Protein AF-A0A183EYM6-F1 (afdb_monomer)

Sequence (114 aa):
LVLAFLYKLVEVFEDYFKDVEEESIRDNFVVIYELLDEMMDFGYPQTTEGKILQEFITQEGHKLESAPRPPMAVTNAVSWRSEGLKYRKNEVFLDVIESVNLLVSHLKLLGHSF

Foldseek 3Di:
DVVVLVVLLVVLLCVVQVDDDPVSCVVCVVLSVVCVCQQDDPNDGQQSANVQSCVQSPPDPPPDDPRDDRACLSVDPNVNDHPDDDDPDDDDDDDDDDDDDDDDDPPPDDDDDD

pLDDT: mean 79.96, std 15.74, range [39.81, 94.75]

Organism: NCBI:txid637853

Secondary structure (DSSP, 8-state):
-HHHHHHHHHHHHHHHHSS--HHHHHHTHHHHHHHHHHHEETTEE----HHHHTTTS-SS---SSS-PPPPGGGTSS--S--TT---SS----------------S---S----

Mean predicted aligned error: 10.73 Å

Structure (mmCIF, N/CA/C/O backbone):
data_AF-A0A183EYM6-F1
#
_entry.id   AF-A0A183EYM6-F1
#
loop_
_atom_site.group_PDB
_atom_site.id
_atom_site.type_symbol
_atom_site.label_atom_id
_atom_site.label_alt_id
_atom_site.label_comp_id
_atom_site.label_asym_id
_atom_site.label_entity_id
_atom_site.label_seq_id
_atom_site.pdbx_PDB_ins_code
_atom_site.Cartn_x
_atom_site.Cartn_y
_atom_site.Cartn_z
_atom_site.occupancy
_atom_site.B_iso_or_equiv
_atom_site.auth_seq_id
_atom_site.auth_comp_id
_atom_site.auth_asym_id
_atom_site.auth_atom_id
_atom_site.pdbx_PDB_model_num
ATOM 1 N N . LEU A 1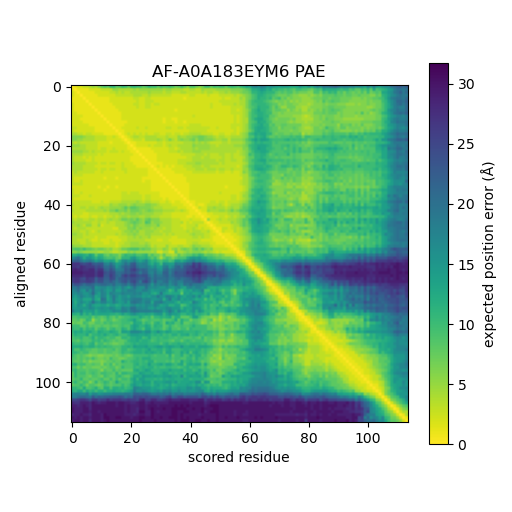 1 ? 11.206 -11.028 -6.963 1.00 77.69 1 LEU A N 1
ATOM 2 C CA . LEU A 1 1 ? 11.006 -10.745 -5.526 1.00 77.69 1 LEU A CA 1
ATOM 3 C C . LEU A 1 1 ? 11.267 -9.277 -5.208 1.00 77.69 1 LEU A C 1
ATOM 5 O O . LEU A 1 1 ? 10.320 -8.600 -4.858 1.00 77.69 1 LEU A O 1
ATOM 9 N N . VAL A 1 2 ? 12.483 -8.762 -5.433 1.00 88.88 2 VAL A N 1
ATOM 10 C CA . VAL A 1 2 ? 12.837 -7.358 -5.124 1.00 88.88 2 VAL A CA 1
ATOM 11 C C . VAL A 1 2 ? 11.905 -6.338 -5.787 1.00 88.88 2 VAL A C 1
ATOM 13 O O . VAL A 1 2 ? 11.326 -5.516 -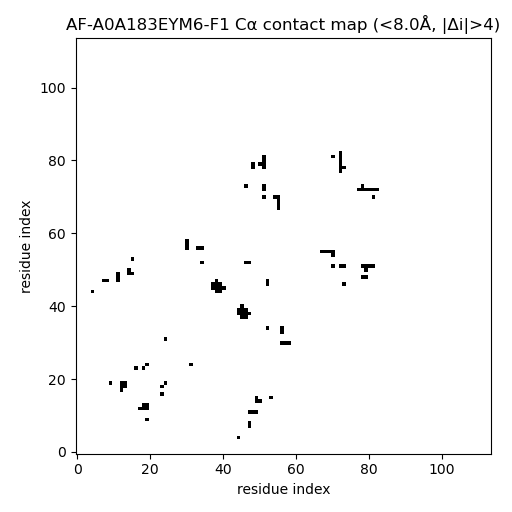5.096 1.00 88.88 2 VAL A O 1
ATOM 16 N N . LEU A 1 3 ? 11.684 -6.422 -7.104 1.00 92.44 3 LEU A N 1
ATOM 17 C CA . LEU A 1 3 ? 10.790 -5.481 -7.798 1.00 92.44 3 LEU A CA 1
ATOM 18 C C . LEU A 1 3 ? 9.342 -5.552 -7.295 1.00 92.44 3 LEU A C 1
ATOM 20 O O . LEU A 1 3 ? 8.706 -4.523 -7.128 1.00 92.44 3 LEU A O 1
ATOM 24 N N . ALA A 1 4 ? 8.838 -6.757 -7.014 1.00 91.69 4 ALA A N 1
ATOM 25 C CA . ALA A 1 4 ? 7.492 -6.934 -6.472 1.00 91.69 4 ALA A CA 1
ATOM 26 C C . ALA A 1 4 ? 7.360 -6.303 -5.078 1.00 91.69 4 ALA A C 1
ATOM 28 O O . ALA A 1 4 ? 6.368 -5.639 -4.804 1.00 91.69 4 ALA A O 1
ATOM 29 N N . PHE A 1 5 ? 8.387 -6.454 -4.234 1.00 92.81 5 PHE A N 1
ATOM 30 C CA . PHE A 1 5 ? 8.443 -5.773 -2.947 1.00 92.81 5 PHE A CA 1
ATOM 31 C C . PHE A 1 5 ? 8.477 -4.253 -3.113 1.00 92.81 5 PHE A C 1
ATOM 33 O O . PHE A 1 5 ? 7.736 -3.570 -2.428 1.00 92.81 5 PHE A O 1
ATOM 40 N N . LEU A 1 6 ? 9.277 -3.718 -4.041 1.00 93.88 6 LEU A N 1
ATOM 41 C CA . LEU A 1 6 ? 9.348 -2.272 -4.268 1.00 93.88 6 LEU A CA 1
ATOM 42 C C . LEU A 1 6 ? 8.007 -1.690 -4.731 1.00 93.88 6 LEU A C 1
ATOM 44 O O . LEU A 1 6 ? 7.604 -0.651 -4.224 1.00 93.88 6 LEU A O 1
ATOM 48 N N . TYR A 1 7 ? 7.287 -2.367 -5.632 1.00 94.12 7 TYR A N 1
ATOM 49 C CA . TYR A 1 7 ? 5.931 -1.943 -6.000 1.00 94.12 7 TYR A CA 1
ATOM 50 C C . TYR A 1 7 ? 4.979 -1.989 -4.803 1.00 94.12 7 TYR A C 1
ATOM 52 O O . TYR A 1 7 ? 4.215 -1.050 -4.605 1.00 94.12 7 TYR A O 1
ATOM 60 N N . LYS A 1 8 ? 5.062 -3.037 -3.975 1.00 93.44 8 LYS A N 1
ATOM 61 C CA . LYS A 1 8 ? 4.216 -3.158 -2.784 1.00 93.44 8 LYS A CA 1
ATOM 62 C C . LYS A 1 8 ? 4.558 -2.127 -1.705 1.00 93.44 8 LYS A C 1
ATOM 64 O O . LYS A 1 8 ? 3.667 -1.639 -1.028 1.00 93.44 8 LYS A O 1
ATOM 69 N N . LEU A 1 9 ? 5.832 -1.768 -1.568 1.00 93.31 9 LEU A N 1
ATOM 70 C CA . LEU A 1 9 ? 6.299 -0.710 -0.676 1.00 93.31 9 LEU A CA 1
ATOM 71 C C . LEU A 1 9 ? 5.719 0.646 -1.083 1.00 93.31 9 LEU A C 1
ATOM 73 O O . LEU A 1 9 ? 5.236 1.378 -0.226 1.00 93.31 9 LEU A O 1
ATOM 77 N N . VAL A 1 10 ? 5.726 0.953 -2.383 1.00 93.75 10 VAL A N 1
ATOM 78 C CA . VAL A 1 10 ? 5.104 2.177 -2.906 1.00 93.75 10 VAL A CA 1
ATOM 79 C C . VAL A 1 10 ? 3.598 2.172 -2.650 1.00 93.75 10 VAL A C 1
ATOM 81 O O . VAL A 1 10 ? 3.091 3.162 -2.143 1.00 93.75 10 VAL A O 1
ATOM 84 N N . GLU A 1 11 ? 2.908 1.055 -2.897 1.00 93.75 11 GLU A N 1
ATOM 85 C CA . GLU A 1 11 ? 1.470 0.917 -2.607 1.00 93.75 11 GLU A CA 1
ATOM 86 C C . GLU A 1 11 ? 1.161 1.173 -1.118 1.00 93.75 11 GLU A C 1
ATOM 88 O O . GLU A 1 11 ? 0.237 1.911 -0.792 1.00 93.75 11 GLU A O 1
ATOM 93 N N . VAL A 1 12 ? 1.971 0.635 -0.196 1.00 92.50 12 VAL A N 1
ATOM 94 C CA . VAL A 1 12 ? 1.817 0.905 1.245 1.00 92.50 12 VAL A CA 1
ATOM 95 C C . VAL A 1 12 ? 2.096 2.374 1.572 1.00 92.50 12 VAL A C 1
ATOM 97 O O . VAL A 1 12 ? 1.390 2.963 2.386 1.00 92.50 12 VAL A O 1
ATOM 100 N N . PHE A 1 13 ? 3.086 3.008 0.947 1.00 93.06 13 PHE A N 1
ATOM 101 C CA . PHE A 1 13 ? 3.330 4.438 1.152 1.00 93.06 13 PHE A CA 1
ATOM 102 C C . PHE A 1 13 ? 2.182 5.305 0.623 1.00 93.06 13 PHE A C 1
ATOM 104 O O . PHE A 1 13 ? 1.807 6.268 1.289 1.00 93.06 13 PHE A O 1
ATOM 111 N N . GLU A 1 14 ? 1.582 4.954 -0.512 1.00 92.25 14 GLU A N 1
ATOM 112 C CA . GLU A 1 14 ? 0.379 5.617 -1.031 1.00 92.25 14 GLU A CA 1
ATOM 113 C C . GLU A 1 14 ? -0.812 5.439 -0.073 1.00 92.25 14 GLU A C 1
ATOM 115 O O . GLU A 1 14 ? -1.512 6.409 0.219 1.00 92.25 14 GLU A O 1
ATOM 120 N N . ASP A 1 15 ? -0.991 4.255 0.524 1.00 90.06 15 ASP A N 1
ATOM 121 C CA . ASP A 1 15 ? -2.030 4.013 1.539 1.00 90.06 15 ASP A CA 1
ATOM 122 C C . ASP A 1 15 ? -1.859 4.891 2.798 1.00 90.06 15 ASP A C 1
ATOM 124 O O . ASP A 1 15 ? -2.850 5.267 3.433 1.00 90.06 15 ASP A O 1
ATOM 128 N N . TYR A 1 16 ? -0.619 5.215 3.183 1.00 88.94 16 TYR A N 1
ATOM 129 C CA . TYR A 1 16 ? -0.309 6.037 4.362 1.00 88.94 16 TYR A CA 1
ATOM 130 C C . TYR A 1 16 ? -0.307 7.543 4.078 1.00 88.94 16 TYR A C 1
ATOM 132 O O . TYR A 1 16 ? -0.796 8.327 4.896 1.00 88.94 16 TYR A O 1
ATOM 140 N N . PHE A 1 17 ? 0.273 7.961 2.955 1.00 88.56 17 PHE A N 1
ATOM 141 C CA . PHE A 1 17 ? 0.591 9.365 2.675 1.00 88.56 17 PHE A CA 1
ATOM 142 C C . PHE A 1 17 ? -0.245 9.965 1.542 1.00 88.56 17 PHE A C 1
ATOM 144 O O . PHE A 1 17 ? -0.217 11.180 1.359 1.00 88.56 17 PHE A O 1
ATOM 151 N N . LYS A 1 18 ? -1.031 9.147 0.826 1.00 86.94 18 LYS A N 1
ATOM 152 C CA . LYS A 1 18 ? -1.766 9.466 -0.414 1.00 86.94 18 LYS A CA 1
ATOM 153 C C . 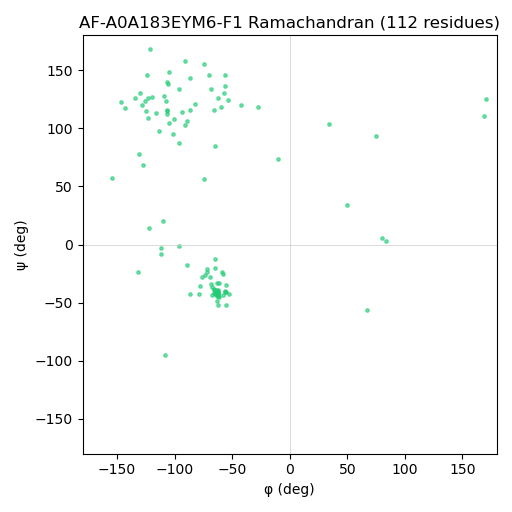LYS A 1 18 ? -0.849 9.739 -1.601 1.00 86.94 18 LYS A C 1
ATOM 155 O O . LYS A 1 18 ? -0.952 9.038 -2.599 1.00 86.94 18 LYS A O 1
ATOM 160 N N . ASP A 1 19 ? 0.064 10.697 -1.458 1.00 88.69 19 ASP A N 1
ATOM 161 C CA . ASP A 1 19 ? 1.027 11.095 -2.483 1.00 88.69 19 ASP A CA 1
ATOM 162 C C . ASP A 1 19 ? 2.464 10.898 -1.973 1.00 88.69 19 ASP A C 1
ATOM 164 O O . ASP A 1 19 ? 2.850 11.382 -0.901 1.00 88.69 19 ASP A O 1
ATOM 168 N N . VAL A 1 20 ? 3.275 10.174 -2.749 1.00 90.69 20 VAL A N 1
ATOM 169 C CA . VAL A 1 20 ? 4.670 9.856 -2.407 1.00 90.69 20 VAL A CA 1
ATOM 170 C C . VAL A 1 20 ? 5.607 10.854 -3.089 1.00 90.69 20 VAL A C 1
ATOM 172 O O . VAL A 1 20 ? 6.112 10.620 -4.187 1.00 90.69 20 VAL A O 1
ATOM 175 N N . GLU A 1 21 ? 5.846 11.979 -2.417 1.00 93.31 21 GLU A N 1
ATOM 176 C CA . GLU A 1 21 ? 6.719 13.071 -2.870 1.00 93.31 21 GLU A CA 1
ATOM 177 C C . GLU A 1 21 ? 7.852 13.346 -1.863 1.00 93.31 21 GLU A C 1
ATOM 179 O O . GLU A 1 21 ? 7.832 12.844 -0.739 1.00 93.31 21 GLU A O 1
ATOM 184 N N . GLU A 1 22 ? 8.859 14.148 -2.239 1.00 92.62 22 GLU A N 1
ATOM 185 C CA . GLU A 1 22 ? 10.009 14.442 -1.358 1.00 92.62 22 GLU A CA 1
ATOM 186 C C . GLU A 1 22 ? 9.570 15.012 0.002 1.00 92.62 22 GLU A C 1
ATOM 188 O O . GLU A 1 22 ? 10.112 14.622 1.038 1.00 92.62 22 GLU A O 1
ATOM 193 N N . GLU A 1 23 ? 8.579 15.907 -0.000 1.00 91.06 23 GLU A N 1
ATOM 194 C CA . GLU A 1 23 ? 8.018 16.508 1.213 1.00 91.06 23 GLU A CA 1
ATOM 195 C C . GLU A 1 23 ? 7.358 15.445 2.102 1.00 91.06 23 GLU A C 1
ATOM 197 O O . GLU A 1 23 ? 7.730 15.322 3.269 1.00 91.06 23 GLU A O 1
ATOM 202 N N . SER A 1 24 ? 6.509 14.577 1.533 1.00 89.50 24 SER A N 1
ATOM 203 C CA . SER A 1 24 ? 5.885 13.459 2.256 1.00 89.50 24 SER A CA 1
ATOM 204 C C . SER A 1 24 ? 6.919 12.543 2.912 1.00 89.50 24 SER A C 1
ATOM 206 O O . SER A 1 24 ? 6.736 12.125 4.057 1.00 89.50 24 SER A O 1
ATOM 208 N N . ILE A 1 25 ? 8.026 12.244 2.225 1.00 91.25 25 ILE A N 1
ATOM 209 C CA . ILE A 1 25 ? 9.100 11.409 2.782 1.00 91.25 25 ILE A CA 1
ATOM 210 C C . ILE A 1 25 ? 9.818 12.121 3.930 1.00 91.25 25 ILE A C 1
ATOM 212 O O . ILE A 1 25 ? 10.108 11.506 4.959 1.00 91.25 25 ILE A O 1
ATOM 216 N N . ARG A 1 26 ? 10.113 13.414 3.768 1.00 90.56 26 ARG A N 1
ATOM 217 C CA . ARG A 1 26 ? 10.821 14.202 4.781 1.00 90.56 26 ARG A CA 1
ATOM 218 C C . ARG A 1 26 ? 9.991 14.363 6.051 1.00 90.56 26 ARG A C 1
ATOM 220 O O . ARG A 1 26 ? 10.540 14.223 7.143 1.00 90.56 26 ARG A O 1
ATOM 227 N N . ASP A 1 27 ? 8.698 14.617 5.908 1.00 89.06 27 ASP A N 1
ATOM 228 C CA . ASP A 1 27 ? 7.806 14.888 7.034 1.00 89.06 27 ASP A CA 1
ATOM 229 C C . ASP A 1 27 ? 7.431 13.613 7.800 1.00 89.06 27 ASP A C 1
ATOM 231 O O . ASP A 1 27 ? 7.222 13.658 9.012 1.00 89.06 27 ASP A O 1
ATOM 235 N N . ASN A 1 28 ? 7.428 12.456 7.128 1.00 87.94 28 ASN A N 1
ATOM 236 C CA . ASN A 1 28 ? 7.020 11.173 7.707 1.00 87.94 28 ASN A CA 1
ATOM 237 C C . ASN A 1 28 ? 8.177 10.184 7.922 1.00 87.94 28 ASN A C 1
ATOM 239 O O . ASN A 1 28 ? 7.945 8.982 8.061 1.00 87.94 28 ASN A O 1
ATOM 243 N N . PHE A 1 29 ? 9.426 10.660 7.972 1.00 89.88 29 PHE A N 1
ATOM 244 C CA . PHE A 1 29 ? 10.609 9.790 8.011 1.00 89.88 29 PHE A CA 1
ATOM 245 C C . PHE A 1 29 ? 10.586 8.764 9.159 1.00 89.88 29 PHE A C 1
ATOM 247 O O . PHE A 1 29 ? 11.041 7.640 8.974 1.00 89.88 29 PHE A O 1
ATOM 254 N N . VAL A 1 30 ? 10.033 9.122 10.327 1.00 90.38 30 VAL A N 1
ATOM 255 C CA . VAL A 1 30 ? 9.906 8.212 11.481 1.00 90.38 30 VAL A CA 1
ATOM 256 C C . VAL A 1 30 ? 9.017 7.016 11.136 1.00 90.38 30 VAL A C 1
ATOM 258 O O . VAL A 1 30 ? 9.448 5.877 11.274 1.00 90.38 30 VAL A O 1
ATOM 261 N N . VAL A 1 31 ? 7.818 7.282 10.610 1.00 89.94 31 VAL A N 1
ATOM 262 C CA . VAL A 1 31 ? 6.850 6.252 10.201 1.00 89.94 31 VAL A CA 1
ATOM 263 C C . VAL A 1 31 ? 7.427 5.385 9.087 1.00 89.94 31 VAL A C 1
ATOM 265 O O . VAL A 1 31 ? 7.252 4.173 9.085 1.00 89.94 31 VAL A O 1
ATOM 268 N N . ILE A 1 32 ? 8.161 5.988 8.150 1.00 92.12 32 ILE A N 1
ATOM 269 C CA . ILE A 1 32 ? 8.816 5.256 7.061 1.00 92.12 32 ILE A CA 1
ATOM 270 C C . ILE A 1 32 ? 9.854 4.269 7.602 1.00 92.12 32 ILE A C 1
ATOM 272 O O . ILE A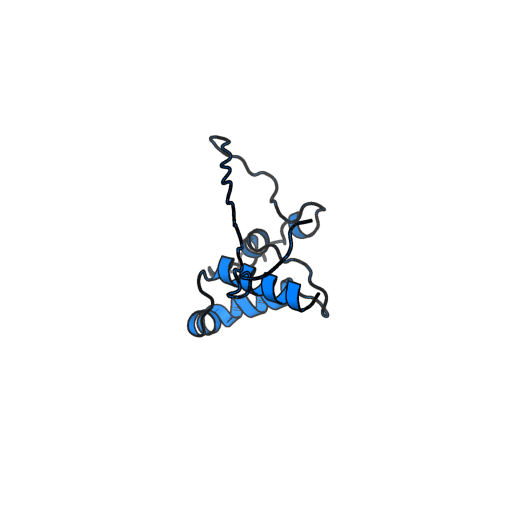 1 32 ? 9.918 3.145 7.114 1.00 92.12 32 ILE A O 1
ATOM 276 N N . TYR A 1 33 ? 10.650 4.649 8.604 1.00 91.62 33 TYR A N 1
ATOM 277 C CA . TYR A 1 33 ? 11.602 3.719 9.215 1.00 91.62 33 TYR A CA 1
ATOM 278 C C . TYR A 1 33 ? 10.907 2.552 9.918 1.00 91.62 33 TYR A C 1
ATOM 280 O O . TYR A 1 33 ? 11.341 1.417 9.745 1.00 91.62 33 TYR A O 1
ATOM 288 N N . GLU A 1 34 ? 9.826 2.813 10.653 1.00 90.00 34 GLU A N 1
ATOM 289 C CA . GLU A 1 34 ? 9.026 1.761 11.297 1.00 90.00 34 GLU A CA 1
ATOM 290 C C . GLU A 1 34 ? 8.395 0.820 10.261 1.00 90.00 34 GLU A C 1
ATOM 292 O O . GLU A 1 34 ? 8.459 -0.399 10.406 1.00 90.00 34 GLU A O 1
ATOM 297 N N . LEU A 1 35 ? 7.856 1.372 9.168 1.00 91.50 35 LEU A N 1
ATOM 298 C CA . LEU A 1 35 ? 7.321 0.583 8.058 1.00 91.50 35 LEU A CA 1
ATOM 299 C C . L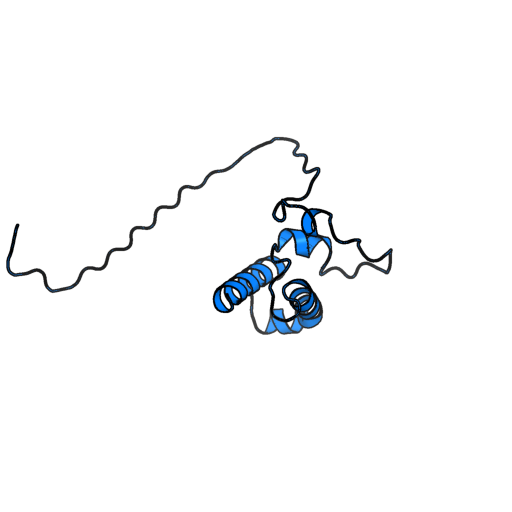EU A 1 35 ? 8.397 -0.289 7.414 1.00 91.50 35 LEU A C 1
ATOM 301 O O . LEU A 1 35 ? 8.152 -1.458 7.145 1.00 91.50 35 LEU A O 1
ATOM 305 N N . LEU A 1 36 ? 9.587 0.253 7.158 1.00 92.12 36 LEU A N 1
ATOM 306 C CA . LEU A 1 36 ? 10.666 -0.511 6.534 1.00 92.12 36 LEU A CA 1
ATOM 307 C C . LEU A 1 36 ? 11.147 -1.669 7.416 1.00 92.12 36 LEU A C 1
ATOM 309 O O . LEU A 1 36 ? 11.408 -2.743 6.872 1.00 92.12 36 LEU A O 1
ATOM 313 N N . ASP A 1 37 ? 11.241 -1.457 8.731 1.00 90.62 37 ASP A N 1
ATOM 314 C CA . ASP A 1 37 ? 11.640 -2.485 9.704 1.00 90.62 37 ASP A CA 1
ATOM 315 C C . ASP A 1 37 ? 10.610 -3.624 9.774 1.00 90.62 37 ASP A C 1
ATOM 317 O O . ASP A 1 37 ? 10.962 -4.800 9.724 1.00 90.62 37 ASP A O 1
ATOM 321 N N . GLU A 1 38 ? 9.319 -3.291 9.779 1.00 89.44 38 GLU A N 1
ATOM 322 C CA . GLU A 1 38 ? 8.249 -4.290 9.866 1.00 89.44 38 GLU A CA 1
ATOM 323 C C . GLU A 1 38 ? 7.986 -5.010 8.530 1.00 89.44 38 GLU A C 1
ATOM 325 O O . GLU A 1 38 ? 7.675 -6.205 8.483 1.00 89.44 38 GLU A O 1
ATOM 330 N N . MET A 1 39 ? 8.101 -4.299 7.405 1.00 91.19 39 MET A N 1
ATOM 331 C CA . MET A 1 39 ? 7.807 -4.863 6.086 1.00 91.19 39 MET A CA 1
ATOM 332 C C . MET A 1 39 ? 8.886 -5.834 5.605 1.00 91.19 39 MET A C 1
ATOM 334 O O . MET A 1 39 ? 8.585 -6.713 4.787 1.00 91.19 39 MET A O 1
ATOM 338 N N . MET A 1 40 ? 10.132 -5.693 6.065 1.00 91.06 40 MET A N 1
ATOM 339 C CA . MET A 1 40 ? 11.248 -6.534 5.638 1.00 91.06 40 MET A CA 1
ATOM 340 C C . MET A 1 40 ? 12.215 -6.833 6.781 1.00 91.06 40 MET A C 1
ATOM 342 O O . MET A 1 40 ? 12.959 -5.962 7.214 1.00 91.06 40 MET A O 1
ATOM 346 N N . ASP A 1 41 ? 12.343 -8.116 7.116 1.00 90.00 41 ASP A N 1
ATOM 347 C CA . ASP A 1 41 ? 13.379 -8.599 8.029 1.00 90.00 41 ASP A CA 1
ATOM 348 C C . ASP A 1 41 ? 14.426 -9.417 7.258 1.00 90.00 41 ASP A C 1
ATOM 350 O O . ASP A 1 41 ? 14.099 -10.319 6.482 1.00 90.00 41 ASP A O 1
ATOM 354 N N . PHE A 1 42 ? 15.705 -9.076 7.425 1.00 88.44 42 PHE A N 1
ATOM 355 C CA . PHE A 1 42 ? 16.856 -9.762 6.823 1.00 88.44 42 PHE A CA 1
ATOM 356 C C . PHE A 1 42 ? 16.745 -10.012 5.298 1.00 88.44 42 PHE A C 1
ATOM 358 O O . PHE A 1 42 ? 17.231 -11.012 4.766 1.00 88.44 42 PHE A O 1
ATOM 365 N N . GLY A 1 43 ? 16.099 -9.099 4.564 1.00 86.81 43 GLY A N 1
ATOM 366 C CA . GLY A 1 43 ? 15.888 -9.226 3.114 1.00 86.81 43 GLY A CA 1
ATOM 367 C C . GLY A 1 43 ? 14.673 -10.069 2.707 1.00 86.81 43 GLY A C 1
ATOM 368 O O . GLY A 1 43 ? 14.439 -10.259 1.510 1.00 86.81 43 GLY A O 1
ATOM 369 N N . TYR A 1 44 ? 13.892 -10.557 3.672 1.00 86.50 44 TYR A N 1
ATOM 370 C CA . TYR A 1 44 ? 12.665 -11.318 3.461 1.00 86.50 44 TYR A CA 1
ATOM 371 C C . TYR A 1 44 ? 11.445 -10.455 3.798 1.00 86.50 44 TYR A C 1
ATOM 373 O O . TYR A 1 44 ? 11.250 -10.111 4.966 1.00 86.50 44 TYR A O 1
ATOM 381 N N . PRO A 1 45 ? 10.596 -10.124 2.809 1.00 89.44 45 PRO A N 1
ATOM 382 C CA . PRO A 1 45 ? 9.339 -9.431 3.070 1.00 89.44 45 PRO A CA 1
ATOM 383 C C . PRO A 1 45 ? 8.452 -10.217 4.046 1.00 89.44 45 PRO A C 1
ATOM 385 O O . PRO A 1 45 ? 8.243 -11.412 3.830 1.00 89.44 45 PRO A O 1
ATOM 388 N N . GLN A 1 46 ? 7.941 -9.551 5.084 1.00 86.31 46 GLN A N 1
ATOM 389 C CA . GLN A 1 46 ? 7.047 -10.135 6.094 1.00 86.31 46 GLN A CA 1
ATOM 390 C C . GLN A 1 46 ? 5.620 -9.590 5.924 1.00 86.31 46 GLN A C 1
ATOM 392 O O . GLN A 1 46 ? 4.856 -10.085 5.091 1.00 86.31 46 GLN A O 1
ATOM 397 N N . THR A 1 47 ? 5.263 -8.543 6.668 1.00 83.44 47 THR A N 1
ATOM 398 C CA . THR A 1 47 ? 3.920 -7.955 6.671 1.00 83.44 47 THR A CA 1
ATOM 399 C C . THR A 1 47 ? 3.859 -6.811 5.668 1.00 83.44 47 THR A C 1
ATOM 401 O O . THR A 1 47 ? 4.509 -5.793 5.850 1.00 83.44 47 THR A O 1
ATOM 404 N N . THR A 1 48 ? 3.074 -6.952 4.599 1.00 86.25 48 THR A N 1
ATOM 405 C CA . THR A 1 48 ? 2.976 -5.927 3.532 1.00 86.25 48 THR A CA 1
ATOM 406 C C . THR A 1 48 ? 1.554 -5.404 3.313 1.00 86.25 48 THR A C 1
ATOM 408 O O . THR A 1 48 ? 1.265 -4.752 2.313 1.00 86.25 48 THR A O 1
ATOM 411 N N . GLU A 1 49 ? 0.653 -5.689 4.252 1.00 87.50 49 GLU A N 1
ATOM 412 C CA . GLU A 1 49 ? -0.752 -5.286 4.196 1.00 87.50 49 GLU A CA 1
ATOM 413 C C . GLU A 1 49 ? -0.931 -3.927 4.884 1.00 87.50 49 GLU A C 1
ATOM 415 O O . GLU A 1 49 ? -0.966 -3.853 6.114 1.00 87.50 49 GLU A O 1
ATOM 420 N N . GLY A 1 50 ? -1.068 -2.850 4.099 1.00 84.94 50 GLY A N 1
ATOM 421 C CA . GLY A 1 50 ? -1.134 -1.468 4.601 1.00 84.94 50 GLY A CA 1
ATOM 422 C C . GLY A 1 50 ? -2.186 -1.263 5.693 1.00 84.94 50 GLY A C 1
ATOM 423 O O . GLY A 1 50 ? -1.897 -0.686 6.735 1.00 84.94 50 GLY A O 1
ATOM 424 N N . LYS A 1 51 ? -3.382 -1.840 5.525 1.00 82.19 51 LYS A N 1
ATOM 425 C CA . LYS A 1 51 ? -4.467 -1.751 6.520 1.00 82.19 51 LYS A CA 1
ATOM 426 C C . LYS A 1 51 ? -4.136 -2.401 7.860 1.00 82.19 51 LYS A C 1
ATOM 428 O O . LYS A 1 51 ? -4.623 -1.927 8.876 1.00 82.19 51 LYS A O 1
ATOM 433 N N . ILE A 1 52 ? -3.350 -3.478 7.863 1.00 83.31 52 ILE A N 1
ATOM 434 C CA . ILE A 1 52 ? -2.932 -4.142 9.104 1.00 83.31 52 ILE A CA 1
ATOM 435 C C . ILE A 1 52 ? -1.791 -3.367 9.750 1.00 83.31 52 ILE A C 1
ATOM 437 O O . ILE A 1 52 ? -1.824 -3.151 10.956 1.00 83.31 52 ILE A O 1
ATOM 441 N N . LEU A 1 53 ? -0.826 -2.899 8.951 1.00 84.94 53 LEU A N 1
ATOM 442 C CA . LEU A 1 53 ? 0.260 -2.035 9.423 1.00 84.94 53 LEU A CA 1
ATOM 443 C C . LEU A 1 53 ? -0.304 -0.777 10.108 1.00 84.94 53 LEU A C 1
ATOM 445 O O . LEU A 1 53 ? 0.176 -0.385 11.171 1.00 84.94 53 LEU A O 1
ATOM 449 N N . GLN A 1 54 ? -1.380 -0.194 9.566 1.00 84.38 54 GLN A N 1
ATOM 450 C CA . GLN A 1 54 ? -2.038 0.998 10.121 1.00 84.38 54 GLN A CA 1
ATOM 451 C C . GLN A 1 54 ? -2.666 0.772 11.502 1.00 84.38 54 GLN A C 1
ATOM 453 O O . GLN A 1 54 ? -2.888 1.740 12.228 1.00 84.38 54 GLN A O 1
ATOM 458 N N . GLU A 1 55 ? -2.947 -0.475 11.895 1.00 80.19 55 GLU A N 1
ATOM 459 C CA . GLU A 1 55 ? -3.494 -0.773 13.224 1.00 80.19 55 GLU A CA 1
ATOM 460 C C . GLU A 1 55 ? -2.458 -0.594 14.344 1.00 80.19 55 GLU A C 1
ATOM 462 O O . GLU A 1 55 ? -2.850 -0.430 15.501 1.00 80.19 55 GLU A O 1
ATOM 467 N N . PHE A 1 56 ? -1.156 -0.620 14.033 1.00 76.81 56 PHE A N 1
ATOM 468 C CA . PHE A 1 56 ? -0.096 -0.534 15.046 1.00 76.81 56 PHE A CA 1
ATOM 469 C C . PHE A 1 56 ? 1.012 0.487 14.749 1.00 76.81 56 PHE A C 1
ATOM 471 O O . PHE A 1 56 ? 1.620 0.976 15.698 1.00 76.81 56 PHE A O 1
ATOM 478 N N . ILE A 1 57 ? 1.236 0.866 13.487 1.00 81.88 57 ILE A N 1
ATOM 479 C CA . ILE A 1 57 ? 2.106 1.985 13.093 1.00 81.88 57 ILE A CA 1
ATOM 480 C C . ILE A 1 57 ? 1.198 3.175 12.761 1.00 81.88 57 ILE A C 1
ATOM 482 O O . ILE A 1 57 ? 0.665 3.277 11.653 1.00 81.88 57 ILE A O 1
ATOM 486 N N . THR A 1 58 ? 0.977 4.056 13.740 1.00 75.75 58 THR A N 1
ATOM 487 C CA . THR A 1 58 ? 0.043 5.190 13.639 1.00 75.75 58 THR A CA 1
ATOM 488 C C . THR A 1 58 ? 0.773 6.523 13.495 1.00 75.75 58 THR A C 1
ATOM 490 O O . THR A 1 58 ? 1.733 6.787 14.211 1.00 75.75 58 THR A O 1
ATOM 493 N N . GLN A 1 59 ? 0.263 7.416 12.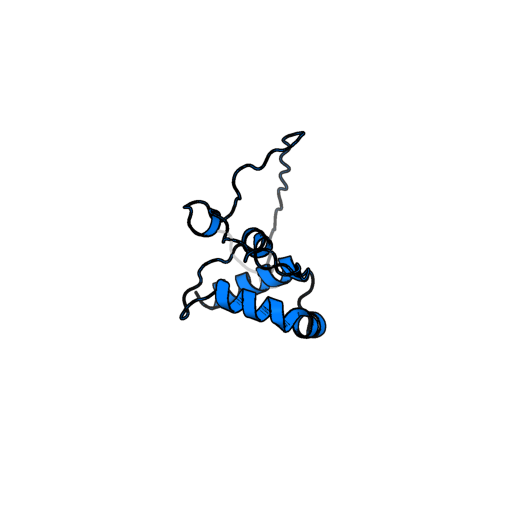641 1.00 66.50 59 GLN A N 1
ATOM 494 C CA . GLN A 1 59 ? 0.795 8.782 12.484 1.00 66.50 59 GLN A CA 1
ATOM 495 C C . GLN A 1 59 ? 0.477 9.696 13.683 1.00 66.50 59 GLN A C 1
ATOM 497 O O . GLN A 1 59 ? 1.176 10.680 13.925 1.00 66.50 59 GLN A O 1
ATOM 502 N N . GLU A 1 60 ? -0.575 9.389 14.449 1.00 57.81 60 GLU A N 1
ATOM 503 C CA . GLU A 1 60 ? -0.917 10.140 15.654 1.00 57.81 60 GLU A CA 1
ATOM 504 C C . GLU A 1 60 ? -0.065 9.659 16.832 1.00 57.81 60 GLU A C 1
ATOM 506 O O . GLU A 1 60 ? -0.091 8.487 17.207 1.00 57.81 60 GLU A O 1
ATOM 511 N N . GLY A 1 61 ? 0.698 10.579 17.429 1.00 46.00 61 GLY A N 1
ATOM 512 C CA . GLY A 1 61 ? 1.496 10.321 18.624 1.00 46.00 61 GLY A CA 1
ATOM 513 C C . GLY A 1 61 ? 0.608 9.990 19.821 1.00 46.00 61 GLY A C 1
ATOM 514 O O . GLY A 1 61 ? 0.284 10.864 20.630 1.00 46.00 61 GLY A O 1
ATOM 515 N N . HIS A 1 62 ? 0.220 8.725 19.960 1.00 44.75 62 HIS A N 1
ATOM 516 C CA . HIS A 1 62 ? -0.438 8.248 21.162 1.00 44.75 62 HIS A CA 1
ATOM 517 C C . HIS A 1 62 ? 0.548 8.333 22.332 1.00 44.75 62 HIS A C 1
ATOM 519 O O . HIS A 1 62 ? 1.585 7.669 22.372 1.00 44.75 62 HIS A O 1
ATOM 525 N N . LYS A 1 63 ? 0.208 9.191 23.304 1.00 39.81 63 LYS A N 1
ATOM 526 C CA . LYS A 1 63 ? 0.779 9.190 24.655 1.00 39.81 63 LYS A CA 1
ATOM 527 C C . LYS A 1 63 ? 0.889 7.746 25.135 1.00 39.81 63 LYS A C 1
ATOM 529 O O . LYS A 1 63 ? -0.138 7.097 25.251 1.00 39.81 63 LYS A O 1
ATOM 534 N N . LEU A 1 64 ? 2.121 7.328 25.429 1.00 45.25 64 LEU A N 1
ATOM 535 C CA . LEU A 1 64 ? 2.554 6.189 26.248 1.00 45.25 64 LEU A CA 1
ATOM 536 C C . LEU A 1 64 ? 1.431 5.498 27.055 1.00 45.25 64 LEU A C 1
ATOM 538 O O . LEU A 1 64 ? 1.378 5.603 28.278 1.00 45.25 64 LEU A O 1
ATOM 542 N N . GLU A 1 65 ? 0.566 4.746 26.391 1.00 44.25 65 GLU A N 1
ATOM 543 C CA . GLU A 1 65 ? -0.282 3.737 27.006 1.00 44.25 65 GLU A CA 1
ATOM 544 C C . GLU A 1 65 ? 0.048 2.445 26.278 1.00 44.25 65 GLU A C 1
ATOM 546 O O . GLU A 1 65 ? -0.234 2.328 25.096 1.00 44.25 65 GLU A O 1
ATOM 551 N N . SER A 1 66 ? 0.734 1.539 26.990 1.00 50.75 66 SER A N 1
ATOM 552 C CA . SER A 1 66 ? 1.026 0.147 26.621 1.00 50.75 66 SER A CA 1
ATOM 553 C C . SER A 1 66 ? 1.246 -0.101 25.124 1.00 50.75 66 SER A C 1
ATOM 555 O O . SER A 1 66 ? 0.266 -0.245 24.402 1.00 50.75 66 SER A O 1
ATOM 557 N N . ALA A 1 67 ? 2.511 -0.274 24.706 1.00 55.81 67 ALA A N 1
ATOM 558 C CA . ALA A 1 67 ? 2.909 -0.688 23.353 1.00 55.81 67 ALA A CA 1
ATOM 559 C C . ALA A 1 67 ? 1.814 -1.538 22.666 1.00 55.81 67 ALA A C 1
ATOM 561 O O . ALA A 1 67 ? 1.439 -2.580 23.232 1.00 55.81 67 ALA A O 1
ATOM 562 N N . PRO A 1 68 ? 1.253 -1.080 21.527 1.00 57.72 68 PRO A N 1
ATOM 563 C CA . PRO A 1 68 ? 0.186 -1.795 20.845 1.00 57.72 68 PRO A CA 1
ATOM 564 C C . PRO A 1 68 ? 0.648 -3.229 20.602 1.00 57.72 68 PRO A C 1
ATOM 566 O O . PRO A 1 68 ? 1.726 -3.464 20.058 1.00 57.72 68 PRO A O 1
ATOM 569 N N . ARG A 1 69 ? -0.125 -4.213 21.073 1.00 63.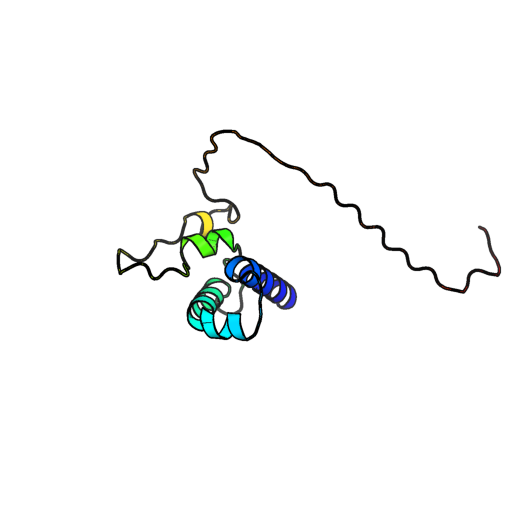00 69 ARG A N 1
ATOM 570 C CA . ARG A 1 69 ? 0.181 -5.610 20.757 1.00 63.00 69 ARG A CA 1
ATOM 571 C C . ARG A 1 69 ? -0.085 -5.806 19.265 1.00 63.00 69 ARG A C 1
ATOM 573 O O . ARG A 1 69 ? -1.152 -5.378 18.822 1.00 63.00 69 ARG A O 1
ATOM 580 N N . PRO A 1 70 ? 0.821 -6.459 18.518 1.00 61.12 70 PRO A N 1
ATOM 581 C CA . PRO A 1 70 ? 0.600 -6.704 17.103 1.00 61.12 70 PRO A CA 1
ATOM 582 C C . PRO A 1 70 ? -0.727 -7.458 16.912 1.00 61.12 70 PRO A C 1
ATOM 584 O O . PRO A 1 70 ? -1.020 -8.384 17.686 1.00 61.12 70 PRO A O 1
ATOM 587 N N . PRO A 1 71 ? -1.554 -7.066 15.926 1.00 60.91 71 PRO A N 1
ATOM 588 C CA . PRO A 1 71 ? -2.823 -7.723 15.654 1.00 60.91 71 PRO A CA 1
ATOM 589 C C . PRO A 1 71 ? -2.626 -9.215 15.389 1.00 60.91 71 PRO A C 1
ATOM 591 O O . PRO A 1 71 ? -1.659 -9.627 14.748 1.00 60.91 71 PRO A O 1
ATOM 594 N N . MET A 1 72 ? -3.584 -10.049 15.802 1.00 61.00 72 MET A N 1
ATOM 595 C CA . MET A 1 72 ? -3.534 -11.489 15.503 1.00 61.00 72 MET A CA 1
ATOM 596 C C . MET A 1 72 ? -3.484 -11.769 13.992 1.00 61.00 72 MET A C 1
ATOM 598 O O . MET A 1 72 ? -2.946 -12.797 13.594 1.00 61.00 72 MET A O 1
ATOM 602 N N . ALA A 1 73 ? -3.966 -10.844 13.152 1.00 59.97 73 ALA A N 1
ATOM 603 C CA . ALA A 1 73 ? -3.875 -10.925 11.693 1.00 59.97 73 ALA A CA 1
ATOM 604 C C . ALA A 1 73 ? -2.428 -11.031 11.172 1.00 59.97 73 ALA A C 1
ATOM 606 O O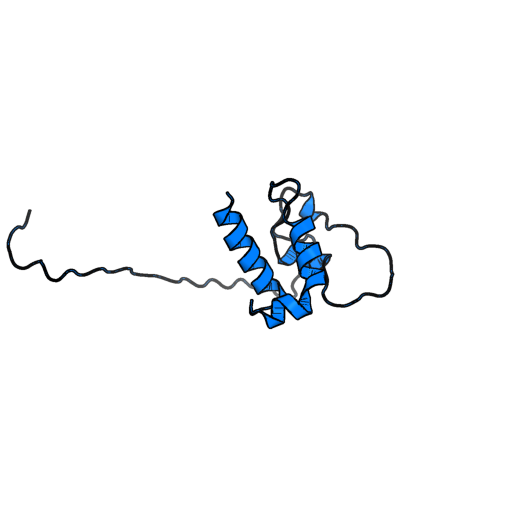 . ALA A 1 73 ? -2.214 -11.625 10.121 1.00 59.97 73 ALA A O 1
ATOM 607 N N . VAL A 1 74 ? -1.434 -10.539 11.924 1.00 60.69 74 VAL A N 1
ATOM 608 C CA . VAL A 1 74 ? -0.006 -10.647 11.569 1.00 60.69 74 VAL A CA 1
ATOM 609 C C . VAL A 1 74 ? 0.499 -12.094 11.676 1.00 60.69 74 VAL A C 1
ATOM 611 O O . VAL A 1 74 ? 1.398 -12.496 10.947 1.00 60.69 74 VAL A O 1
ATOM 614 N N . THR A 1 75 ? -0.097 -12.912 12.552 1.00 64.88 75 THR A N 1
ATOM 615 C CA . THR A 1 75 ? 0.323 -14.310 12.788 1.00 64.88 75 THR A CA 1
ATOM 616 C C . THR A 1 75 ? -0.694 -15.355 12.316 1.00 64.88 75 THR A C 1
ATOM 618 O O . THR A 1 75 ? -0.434 -16.556 12.407 1.00 64.88 75 THR A O 1
ATOM 621 N N . ASN A 1 76 ? -1.853 -14.926 11.809 1.00 61.72 76 ASN A N 1
ATOM 622 C CA . ASN A 1 76 ? -2.917 -15.808 11.336 1.00 61.72 76 ASN A CA 1
ATOM 623 C C . ASN A 1 76 ? -2.761 -16.117 9.834 1.00 61.72 76 ASN A C 1
ATOM 625 O O . ASN A 1 76 ? -2.162 -15.354 9.082 1.00 61.72 76 ASN A O 1
ATOM 629 N N . ALA A 1 77 ? -3.354 -17.217 9.360 1.00 64.69 77 ALA A N 1
ATOM 630 C CA . ALA A 1 77 ? -3.329 -17.595 7.940 1.00 64.69 77 ALA A CA 1
ATOM 631 C C . ALA A 1 77 ? -4.080 -16.601 7.025 1.00 64.69 77 ALA A C 1
ATOM 633 O O . ALA A 1 77 ? -3.979 -16.682 5.802 1.00 64.69 77 ALA A O 1
ATOM 634 N N . VAL A 1 78 ? -4.855 -15.684 7.614 1.00 72.38 78 VAL A N 1
ATOM 635 C CA . VAL A 1 78 ? -5.582 -14.616 6.925 1.00 72.38 78 VAL A CA 1
ATOM 636 C C . VAL A 1 78 ? -4.976 -13.273 7.333 1.00 72.38 78 VAL A C 1
ATOM 638 O O . VAL A 1 78 ? -5.324 -12.727 8.376 1.00 72.38 78 VAL A O 1
ATOM 641 N N . SER A 1 79 ? -4.082 -12.747 6.494 1.00 73.31 79 SER A N 1
ATOM 642 C CA . SER A 1 79 ? -3.336 -11.504 6.738 1.00 73.31 79 SER A CA 1
ATOM 643 C C . SER A 1 79 ? -4.035 -10.240 6.234 1.00 73.31 79 SER A C 1
ATOM 645 O O . SER A 1 79 ? -3.687 -9.148 6.644 1.00 73.31 79 SER A O 1
ATOM 647 N N . TRP A 1 80 ? -5.023 -10.353 5.346 1.00 72.56 80 TRP A N 1
ATOM 648 C CA . TRP A 1 80 ? -5.635 -9.205 4.655 1.00 72.56 80 TRP A CA 1
ATOM 649 C C . TRP A 1 80 ? -6.921 -8.688 5.322 1.00 72.56 80 TRP A C 1
ATOM 651 O O . TRP A 1 80 ? -7.548 -7.745 4.832 1.00 72.56 80 TRP A O 1
ATOM 661 N N . ARG A 1 81 ? -7.373 -9.325 6.411 1.00 78.00 81 ARG A N 1
ATOM 662 C CA . ARG A 1 81 ? -8.645 -9.001 7.069 1.00 78.00 81 ARG A CA 1
ATOM 663 C C . ARG A 1 81 ? -8.590 -9.199 8.575 1.00 78.00 81 ARG A C 1
ATOM 665 O O . ARG A 1 81 ? -8.440 -10.319 9.053 1.00 78.00 81 ARG A O 1
ATOM 672 N N . SER A 1 82 ? -8.877 -8.125 9.297 1.00 74.06 82 SER A N 1
ATOM 673 C CA . SER A 1 82 ? -9.036 -8.132 10.748 1.00 74.06 82 SER A CA 1
ATOM 674 C C . SER A 1 82 ? -10.315 -8.864 11.178 1.00 74.06 82 SER A C 1
ATOM 676 O O . SER A 1 82 ? -11.353 -8.838 10.498 1.00 74.06 82 SER A O 1
ATOM 678 N N . GLU A 1 83 ? -10.251 -9.539 12.324 1.00 77.06 83 GLU A N 1
ATOM 679 C CA . GLU A 1 83 ? -11.389 -10.259 12.898 1.00 77.06 83 GLU A CA 1
ATOM 680 C C . GLU A 1 83 ? -12.417 -9.296 13.521 1.00 77.06 83 GLU A C 1
ATOM 682 O O . GLU A 1 83 ? -12.108 -8.172 13.905 1.00 77.06 83 GLU A O 1
ATOM 687 N N . GLY A 1 84 ? -13.680 -9.727 13.620 1.00 80.19 84 GLY A N 1
ATOM 688 C CA . GLY A 1 84 ? -14.717 -8.976 14.343 1.00 80.19 84 GLY A CA 1
ATOM 689 C C . GLY A 1 84 ? -15.367 -7.796 13.603 1.00 80.19 84 GLY A C 1
ATOM 690 O O . GLY A 1 84 ? -16.200 -7.107 14.195 1.00 80.19 84 GLY A O 1
ATOM 691 N N . LEU A 1 85 ? -15.066 -7.571 12.317 1.00 79.44 85 LEU A N 1
ATOM 692 C CA . LEU A 1 85 ? -15.710 -6.518 11.514 1.00 79.44 85 LEU A CA 1
ATOM 693 C C . LEU A 1 85 ? -17.238 -6.719 11.433 1.00 79.44 85 LEU A C 1
ATOM 695 O O . LEU A 1 85 ? -17.715 -7.715 10.881 1.00 79.44 85 LEU A O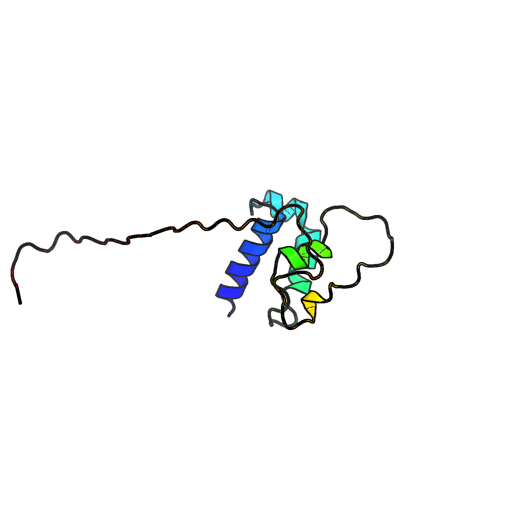 1
ATOM 699 N N . LYS A 1 86 ? -18.012 -5.753 11.949 1.00 87.44 86 LYS A N 1
ATOM 700 C CA . LYS A 1 86 ? -19.485 -5.755 11.937 1.00 87.44 86 LYS A CA 1
ATOM 701 C C . LYS A 1 86 ? -20.027 -4.477 11.300 1.00 87.44 86 LYS A C 1
ATOM 703 O O . LYS A 1 86 ? -19.783 -3.380 11.794 1.00 87.44 86 LYS A O 1
ATOM 708 N N . TYR A 1 87 ? -20.839 -4.627 10.257 1.00 88.06 87 TYR A N 1
ATOM 709 C CA . TYR A 1 87 ? -21.481 -3.511 9.561 1.00 88.06 87 TYR A CA 1
ATOM 710 C C . TYR A 1 87 ? -22.966 -3.403 9.925 1.00 88.06 87 TYR A C 1
ATOM 712 O O . TYR A 1 87 ? -23.631 -4.405 10.194 1.00 88.06 87 TYR A O 1
ATOM 720 N N . ARG A 1 88 ? -23.508 -2.175 9.928 1.00 91.00 88 ARG A N 1
ATOM 721 C CA . ARG A 1 88 ? -24.953 -1.932 10.139 1.00 91.00 88 ARG A CA 1
ATOM 722 C C . ARG A 1 88 ? -25.795 -2.450 8.971 1.00 91.00 88 ARG A C 1
ATOM 724 O O . ARG A 1 88 ? -26.890 -2.959 9.186 1.00 91.00 88 ARG A O 1
ATOM 731 N N . LYS A 1 89 ? -25.269 -2.326 7.753 1.00 94.06 89 LYS A N 1
ATOM 732 C CA . LYS A 1 89 ? -25.815 -2.878 6.514 1.00 94.06 89 LYS A CA 1
ATOM 733 C C . LYS A 1 89 ? -24.652 -3.518 5.763 1.00 94.06 89 LYS A C 1
ATOM 735 O O . LYS A 1 89 ? -23.622 -2.876 5.591 1.00 94.06 89 LYS A O 1
ATOM 740 N N . ASN A 1 90 ? -24.789 -4.787 5.395 1.00 92.88 90 ASN A N 1
ATOM 741 C CA . ASN A 1 90 ? -23.754 -5.500 4.653 1.00 92.88 90 ASN A CA 1
ATOM 742 C C . ASN A 1 90 ? -24.015 -5.284 3.160 1.00 92.88 90 ASN A C 1
ATOM 744 O O . ASN A 1 90 ? -24.977 -5.833 2.625 1.00 92.88 90 ASN A O 1
ATOM 748 N N . GLU A 1 91 ? -23.198 -4.456 2.519 1.00 93.25 91 GLU A N 1
ATOM 749 C CA . GLU A 1 91 ? -23.272 -4.147 1.088 1.00 93.25 91 GLU A CA 1
ATOM 750 C C . GLU A 1 91 ? -21.924 -4.465 0.438 1.00 93.25 91 GLU A C 1
ATOM 752 O O . GLU A 1 91 ? -20.878 -4.327 1.071 1.00 93.25 91 GLU A O 1
ATOM 757 N N . VAL A 1 92 ? -21.954 -4.918 -0.814 1.00 92.44 92 VAL A N 1
ATOM 758 C CA . VAL A 1 92 ? -20.761 -5.199 -1.620 1.00 92.44 92 VAL A CA 1
ATOM 759 C C . VAL A 1 92 ? -20.944 -4.496 -2.956 1.00 92.44 92 VAL A C 1
ATOM 761 O O . VAL A 1 92 ? -21.989 -4.640 -3.589 1.00 92.44 92 VAL A O 1
ATOM 764 N N . PHE A 1 93 ? -19.932 -3.743 -3.369 1.00 93.06 93 PHE A N 1
ATOM 765 C CA . PHE A 1 93 ? -19.883 -3.056 -4.655 1.00 93.06 93 PHE A CA 1
ATOM 766 C C . PHE A 1 93 ? -18.917 -3.810 -5.572 1.00 93.06 93 PHE A C 1
ATOM 768 O O . PHE A 1 93 ? -17.878 -4.282 -5.109 1.00 93.06 93 PHE A O 1
ATOM 775 N N . LEU A 1 94 ? -19.283 -3.974 -6.845 1.00 93.88 94 LEU A N 1
ATOM 776 C CA . LEU A 1 94 ? -18.460 -4.644 -7.850 1.00 93.88 94 LEU A CA 1
ATOM 777 C C . LEU A 1 94 ? -18.327 -3.735 -9.072 1.00 93.88 94 LEU A C 1
ATOM 779 O O . LEU A 1 94 ? -19.333 -3.440 -9.715 1.00 93.88 94 LEU A O 1
ATOM 783 N N . ASP A 1 95 ? -17.093 -3.365 -9.407 1.00 94.75 95 ASP A N 1
ATOM 784 C CA . ASP A 1 95 ? -16.761 -2.591 -10.604 1.00 94.75 95 ASP A CA 1
ATOM 785 C C . ASP A 1 95 ? -16.058 -3.491 -11.628 1.00 94.75 95 ASP A C 1
ATOM 787 O O . ASP A 1 95 ? -15.035 -4.112 -11.333 1.00 94.75 95 ASP A O 1
ATOM 791 N N . VAL A 1 96 ? -16.609 -3.576 -12.843 1.00 93.50 96 VAL A N 1
ATOM 792 C CA . VAL A 1 96 ? -16.014 -4.332 -13.958 1.00 93.50 96 VAL A CA 1
ATOM 793 C C . VAL A 1 96 ? -15.308 -3.349 -14.886 1.00 93.50 96 VAL A C 1
ATOM 795 O O . VAL A 1 96 ? -15.959 -2.582 -15.592 1.00 93.50 96 VAL A O 1
ATOM 798 N N . ILE A 1 97 ? -13.974 -3.366 -14.868 1.00 93.12 97 ILE A N 1
ATOM 799 C CA . ILE A 1 97 ? -13.129 -2.470 -15.666 1.00 93.12 97 ILE A CA 1
ATOM 800 C C . ILE A 1 97 ? -12.499 -3.274 -16.808 1.00 93.12 97 ILE A C 1
ATOM 802 O O . ILE A 1 97 ? -11.662 -4.145 -16.576 1.00 93.12 97 ILE A O 1
ATOM 806 N N . GLU A 1 98 ? -12.891 -2.977 -18.047 1.00 93.88 98 GLU A N 1
ATOM 807 C CA . GLU A 1 98 ? -12.317 -3.588 -19.251 1.00 93.88 98 GLU A CA 1
ATOM 808 C C . GLU A 1 98 ? -11.223 -2.689 -19.848 1.00 93.88 98 GLU A C 1
ATOM 810 O O . GLU A 1 98 ? -11.413 -1.484 -20.008 1.00 93.88 98 GLU A O 1
ATOM 815 N N . SER A 1 99 ? -10.075 -3.274 -20.205 1.00 93.31 99 SER A N 1
ATOM 816 C CA . SER A 1 99 ? -8.960 -2.567 -20.848 1.00 93.31 99 SER A CA 1
ATOM 817 C C . SER A 1 99 ? -8.572 -3.258 -22.157 1.00 93.31 99 SER A C 1
ATOM 819 O O . SER A 1 99 ? -8.133 -4.410 -22.156 1.00 93.31 99 SER A O 1
ATOM 821 N N . VAL A 1 100 ? -8.756 -2.563 -23.286 1.00 92.44 100 VAL A N 1
ATOM 822 C CA . VAL A 1 100 ? -8.469 -3.075 -24.636 1.00 92.44 100 VAL A CA 1
ATOM 823 C C . VAL A 1 100 ? -7.185 -2.437 -25.166 1.00 92.44 100 VAL A C 1
ATOM 825 O O . VAL A 1 100 ? -7.177 -1.288 -25.603 1.00 92.44 100 VAL A O 1
ATOM 828 N N . ASN A 1 101 ? -6.094 -3.204 -25.161 1.00 91.69 101 ASN A N 1
ATOM 829 C CA . ASN A 1 101 ? -4.807 -2.774 -25.708 1.00 91.69 101 ASN A CA 1
ATOM 830 C C . ASN A 1 101 ? -4.735 -3.084 -27.215 1.00 91.69 101 ASN A C 1
ATOM 832 O O . ASN A 1 101 ? -4.737 -4.251 -27.606 1.00 91.69 101 ASN A O 1
ATOM 836 N N . LEU A 1 102 ? -4.646 -2.057 -28.068 1.00 90.31 102 LEU A N 1
ATOM 837 C CA . LEU A 1 102 ? -4.514 -2.195 -29.526 1.00 90.31 102 LEU A CA 1
ATOM 838 C C . LEU A 1 102 ? -3.255 -1.480 -30.023 1.00 90.31 102 LEU A C 1
ATOM 840 O O . LEU A 1 102 ? -3.083 -0.285 -29.800 1.00 90.31 102 LEU A O 1
ATOM 844 N N . LEU A 1 103 ? -2.403 -2.206 -30.750 1.00 85.31 103 LEU A N 1
ATOM 845 C CA . LEU A 1 103 ? -1.259 -1.645 -31.468 1.00 85.31 103 LEU A CA 1
ATOM 846 C C . LEU A 1 103 ? -1.467 -1.859 -32.969 1.00 85.31 103 LEU A C 1
ATOM 848 O O . LEU A 1 103 ? -1.465 -2.992 -33.448 1.00 85.31 103 LEU A O 1
ATOM 852 N N . VAL A 1 104 ? -1.656 -0.767 -33.714 1.00 87.00 104 VAL A N 1
ATOM 853 C CA . VAL A 1 104 ? -1.802 -0.794 -35.176 1.00 87.00 104 VAL A CA 1
ATOM 854 C C . VAL A 1 104 ? -0.528 -0.246 -35.805 1.00 87.00 104 VAL A C 1
ATOM 856 O O . VAL A 1 104 ? -0.198 0.925 -35.639 1.00 87.00 104 VAL A O 1
ATOM 859 N N . SER A 1 105 ? 0.194 -1.090 -36.541 1.00 80.88 105 SER A N 1
ATOM 860 C CA . SER A 1 105 ? 1.326 -0.661 -37.360 1.00 80.88 105 SER A CA 1
ATOM 861 C C . SER A 1 105 ? 0.857 -0.211 -38.747 1.00 80.88 105 SER A C 1
ATOM 863 O O . SER A 1 105 ? -0.031 -0.813 -39.355 1.00 80.88 105 SER A O 1
ATOM 865 N N . HIS A 1 106 ? 1.497 0.823 -39.299 1.00 69.19 106 HIS A N 1
ATOM 866 C CA . HIS A 1 106 ? 1.338 1.226 -40.700 1.00 69.19 106 HIS A CA 1
ATOM 867 C C . HIS A 1 106 ? 2.075 0.254 -41.647 1.00 69.19 106 HIS A C 1
ATOM 869 O O . HIS A 1 106 ? 2.950 0.659 -42.402 1.00 69.19 106 HIS A O 1
ATOM 875 N N . LEU A 1 107 ? 1.773 -1.048 -41.608 1.00 59.38 107 LEU A N 1
ATOM 876 C CA . LEU A 1 107 ? 2.230 -1.981 -42.648 1.00 59.38 107 LEU A CA 1
ATOM 877 C C . LEU A 1 107 ? 1.314 -3.206 -42.788 1.00 59.38 107 LEU A C 1
ATOM 879 O O . LEU A 1 107 ? 1.739 -4.352 -42.687 1.00 59.38 107 LEU A O 1
ATOM 883 N N . LYS A 1 108 ? 0.031 -2.963 -43.059 1.00 56.00 108 LYS A N 1
ATOM 884 C CA . LYS A 1 108 ? -0.846 -3.944 -43.716 1.00 56.00 108 LYS A CA 1
ATOM 885 C C . LYS A 1 108 ? -1.527 -3.311 -44.925 1.00 56.00 108 LYS A C 1
ATOM 887 O O . LYS A 1 108 ? -2.735 -3.126 -44.965 1.00 56.00 108 LYS A O 1
ATOM 892 N N . LEU A 1 109 ? -0.714 -3.015 -45.933 1.00 51.81 109 LEU A N 1
ATOM 893 C CA . LEU A 1 109 ? -1.132 -3.035 -47.332 1.00 51.81 109 LEU A CA 1
ATOM 894 C C . LEU A 1 109 ? -0.082 -3.831 -48.110 1.00 51.81 109 LEU A C 1
ATOM 896 O O . LEU A 1 109 ? 0.807 -3.244 -48.709 1.00 51.81 109 LEU A O 1
ATOM 900 N N . LEU A 1 110 ? -0.150 -5.164 -48.003 1.00 50.50 110 LEU A N 1
ATOM 901 C CA . LEU A 1 110 ? -0.020 -6.134 -49.104 1.00 50.50 110 LEU A CA 1
ATOM 902 C C . LEU A 1 110 ? 0.130 -7.567 -48.556 1.00 50.50 110 LEU A C 1
ATOM 904 O O . LEU A 1 110 ? 1.154 -7.926 -47.991 1.00 50.50 110 LEU A O 1
ATOM 908 N N . GLY A 1 111 ? -0.921 -8.366 -48.779 1.00 50.25 111 GLY A N 1
ATOM 909 C CA . GLY A 1 111 ? -0.866 -9.816 -48.998 1.00 50.25 111 GLY A CA 1
ATOM 910 C C . GLY A 1 111 ? -0.610 -10.726 -47.795 1.00 50.25 111 GLY A C 1
ATOM 911 O O . GLY A 1 111 ? 0.524 -11.086 -47.525 1.00 50.25 111 GLY A O 1
ATOM 912 N N . HIS A 1 112 ? -1.664 -11.231 -47.154 1.00 42.69 112 HIS A N 1
ATOM 913 C CA . HIS A 1 112 ? -2.297 -12.496 -47.561 1.00 42.69 112 HIS A CA 1
ATOM 914 C C . HIS A 1 112 ? -3.316 -12.939 -46.502 1.00 42.69 112 HIS A C 1
ATOM 916 O O . HIS A 1 112 ? -2.995 -13.085 -45.326 1.00 42.69 112 HIS A O 1
ATOM 922 N N . SER A 1 113 ? -4.551 -13.163 -46.954 1.00 42.84 113 SER A N 1
ATOM 923 C CA . SER A 1 113 ? -5.458 -14.127 -46.338 1.00 42.84 113 SER A CA 1
ATOM 924 C C . SER A 1 113 ? -4.835 -15.515 -46.456 1.00 42.84 113 SER A C 1
ATOM 926 O O . SER A 1 113 ? -4.457 -15.878 -47.569 1.00 42.84 113 SER A O 1
ATOM 928 N N . PHE A 1 114 ? -4.698 -16.222 -45.335 1.00 45.12 114 PHE A N 1
ATOM 929 C CA . PHE A 1 114 ? -5.211 -17.567 -45.033 1.00 45.12 114 PHE A CA 1
ATOM 930 C C . PHE A 1 114 ? -4.991 -17.835 -43.541 1.00 45.12 114 PHE A C 1
ATOM 932 O O . PHE A 1 114 ? -3.921 -17.436 -43.030 1.00 45.12 114 PHE A O 1
#

InterPro domains:
  IPR001392 Clathrin adaptor, mu subunit [PR00314] (22-49)
  IPR001392 Clathrin adaptor, mu subunit [PR00314] (80-108)
  IPR011012 Longin-like domain superfamily [SSF64356] (2-62)
  IPR018240 Clathrin adaptor, mu subunit, conserved site [PS00990] (78-98)
  IPR022775 AP complex, mu/sigma subunit [PF01217] (2-51)
  IPR036168 AP-2 complex subunit mu, C-terminal superfamily [SSF49447] (78-106)
  IPR050431 Adaptor complexes medium subunit [PTHR10529] (2-105)

Nearest PDB structures (foldseek):
  8d9w-assembly1_a  TM=9.566E-01  e=3.454E-08  Mus musculus
  8d9w-assembly1_M  TM=9.566E-01  e=3.665E-08  Mus musculus
  8d9w-assembly1_Z  TM=9.628E-01  e=4.745E-06  Mus musculus
  7og1-assembly1_MMM  TM=8.504E-01  e=6.079E-05  Rattus norvegicus
  9c59-assembly1_M  TM=7.672E-01  e=5.729E-05  Homo sapiens

Radius of gyration: 21.65 Å; Cα contacts (8 Å, |Δi|>4): 62; chains: 1; bounding box: 43×34×76 Å

Solvent-accessible surface area (backbone atoms only — not comparable to full-atom values): 7876 Å² total; per-residue (Å²): 108,71,67,60,48,53,55,47,51,51,52,33,44,30,72,74,59,68,55,89,45,74,64,51,50,66,78,40,46,68,60,53,51,54,48,51,57,57,28,36,52,98,88,42,75,64,58,75,46,48,77,58,49,51,74,69,62,60,94,66,85,72,75,93,66,75,83,74,74,81,60,68,34,81,80,43,100,51,56,88,56,74,83,87,83,78,69,98,68,89,79,85,87,85,86,88,84,86,83,88,90,81,88,85,71,100,76,83,86,80,89,77,95,129